Protein AF-W0BAA1-F1 (afdb_monomer_lite)

Foldseek 3Di:
DDDDDDDDDAALAAQEDALLQDGPDQLDGDAARNYNHCPCPPHRDPPCRVVRRVSNVVSVVVVNVVSVVDDDPPPDDQDDQDDDPDDDPVLVVVVVVLVVVLVVLCCVAVNPDHDPVSVVVSVVVVVVVVVVNCVSRDCSCVSVVVSVVVSVVVVVD

Organism: NCBI:txid1268635

InterPro domains:
  IPR003953 FAD-dependent oxidoreductase 2, FAD-binding domain [PF00890] (3-50)
  IPR005288 L-aspartate oxidase [PTHR42716] (2-124)
  IPR036188 FAD/NAD(P)-binding domain superfamily [G3DSA:3.50.50.60] (1-75)
  IPR036188 FAD/NAD(P)-binding domain superfamily [SSF51905] (9-70)
  IPR037099 Fumarate reductase/succinate dehydrogenase flavoprotein-like, C-terminal domain superfamily [SSF46977] (92-128)

pLDDT: mean 83.97, std 16.51, range [37.22, 98.31]

Structure (mmCIF, N/CA/C/O backbone):
data_AF-W0BAA1-F1
#
_entry.id   AF-W0BAA1-F1
#
loop_
_atom_site.group_PDB
_atom_site.id
_atom_site.type_symbol
_atom_site.label_atom_id
_atom_site.label_alt_id
_atom_site.label_comp_id
_atom_site.label_asym_id
_atom_site.label_entity_id
_atom_site.label_seq_id
_atom_site.pdbx_PDB_ins_code
_atom_site.Cartn_x
_atom_site.Cartn_y
_atom_site.Cartn_z
_atom_site.occupancy
_atom_site.B_iso_or_equiv
_atom_site.auth_seq_id
_atom_site.auth_comp_id
_atom_site.auth_asym_id
_atom_site.auth_atom_id
_atom_site.pdbx_PDB_model_num
ATOM 1 N N . MET A 1 1 ? -2.909 13.958 -33.566 1.00 80.38 1 MET A N 1
ATOM 2 C CA . MET A 1 1 ? -3.089 12.894 -32.553 1.00 80.38 1 MET A CA 1
ATOM 3 C C . MET A 1 1 ? -2.220 13.238 -31.354 1.00 80.38 1 MET A C 1
ATOM 5 O O . MET A 1 1 ? -1.103 13.688 -31.572 1.00 80.38 1 MET A O 1
ATOM 9 N N . ILE A 1 2 ? -2.724 13.088 -30.128 1.00 91.69 2 ILE A N 1
ATOM 10 C CA . ILE A 1 2 ? -1.934 13.294 -28.902 1.00 91.69 2 ILE A CA 1
ATOM 11 C C . ILE A 1 2 ? -1.453 11.912 -28.432 1.00 91.69 2 ILE A C 1
ATOM 13 O O . ILE A 1 2 ? -2.292 11.016 -28.324 1.00 91.69 2 ILE A O 1
ATOM 17 N N . PRO A 1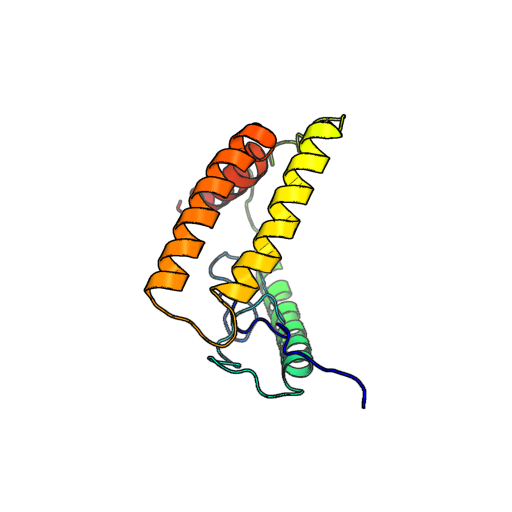 3 ? -0.145 11.696 -28.202 1.00 91.88 3 PRO A N 1
ATOM 18 C CA . PRO A 1 3 ? 0.359 10.404 -27.745 1.00 91.88 3 PRO A CA 1
ATOM 19 C C . PRO A 1 3 ? -0.105 10.115 -26.311 1.00 91.88 3 PRO A C 1
ATOM 21 O O . PRO A 1 3 ? -0.069 10.996 -25.453 1.00 91.88 3 PRO A O 1
ATOM 24 N N . VAL A 1 4 ? -0.518 8.873 -26.052 1.00 92.88 4 VAL A N 1
ATOM 25 C CA . VAL A 1 4 ? -0.968 8.400 -24.733 1.00 92.88 4 VAL A CA 1
ATOM 26 C C . VAL A 1 4 ? -0.192 7.152 -24.322 1.00 92.88 4 VAL A C 1
ATOM 28 O O . VAL A 1 4 ? 0.179 6.342 -25.170 1.00 92.88 4 VAL A O 1
ATOM 31 N N . VAL A 1 5 ? 0.050 6.999 -23.019 1.00 90.38 5 VAL A N 1
ATOM 32 C CA . VAL A 1 5 ? 0.732 5.837 -22.429 1.00 90.38 5 VAL A CA 1
ATOM 33 C C . VAL A 1 5 ? -0.026 5.351 -21.189 1.00 90.38 5 VAL A C 1
ATOM 35 O O . VAL A 1 5 ? -0.615 6.179 -20.488 1.00 90.38 5 VAL A O 1
ATOM 38 N N . PRO A 1 6 ? -0.034 4.039 -20.888 1.00 89.31 6 PRO A N 1
ATOM 39 C CA . PRO A 1 6 ? -0.647 3.534 -19.665 1.00 89.31 6 PRO A CA 1
ATOM 40 C C . PRO A 1 6 ? 0.057 4.045 -18.403 1.00 89.31 6 PRO A C 1
ATOM 42 O O . PRO A 1 6 ? 1.278 4.205 -18.381 1.00 89.31 6 PRO A O 1
ATOM 45 N N . ALA A 1 7 ? -0.711 4.235 -17.330 1.00 89.19 7 ALA A N 1
ATOM 46 C CA . ALA A 1 7 ? -0.206 4.672 -16.033 1.00 89.19 7 ALA A CA 1
ATOM 47 C C . ALA A 1 7 ? -0.875 3.897 -14.891 1.00 89.19 7 ALA A C 1
ATOM 49 O O . ALA A 1 7 ? -2.021 3.456 -15.008 1.00 89.19 7 ALA A O 1
ATOM 50 N N . ALA A 1 8 ? -0.161 3.751 -13.772 1.00 90.56 8 ALA A N 1
ATOM 51 C CA . ALA A 1 8 ? -0.755 3.265 -12.532 1.00 90.56 8 ALA A CA 1
ATOM 52 C C . ALA A 1 8 ? -1.838 4.252 -12.070 1.00 90.56 8 ALA A C 1
ATOM 54 O O . ALA A 1 8 ? -1.566 5.444 -11.937 1.00 90.56 8 ALA A O 1
ATOM 55 N N . HIS A 1 9 ? -3.058 3.754 -11.866 1.00 90.94 9 HIS A N 1
ATOM 56 C CA . HIS A 1 9 ? -4.238 4.600 -11.662 1.00 90.94 9 HIS A CA 1
ATOM 57 C C . HIS A 1 9 ? -4.976 4.334 -10.346 1.00 90.94 9 HIS A C 1
ATOM 59 O O . HIS A 1 9 ? -5.602 5.246 -9.821 1.00 90.94 9 HIS A O 1
ATOM 65 N N . TYR A 1 10 ? -4.929 3.105 -9.824 1.00 89.81 10 TYR A N 1
ATOM 66 C CA . TYR A 1 10 ? -5.655 2.739 -8.609 1.00 89.81 10 TYR A CA 1
ATOM 67 C C . TYR A 1 10 ? -4.975 1.588 -7.868 1.00 89.81 10 TYR A C 1
ATOM 69 O O . TYR A 1 10 ? -4.500 0.638 -8.502 1.00 89.81 10 TYR A O 1
ATOM 77 N N . GLN A 1 11 ? -4.961 1.649 -6.539 1.00 91.31 11 GLN A N 1
ATOM 78 C CA . GLN A 1 11 ? -4.448 0.581 -5.684 1.00 91.31 11 GLN A CA 1
ATOM 79 C C . GLN A 1 11 ? -5.600 -0.295 -5.175 1.00 91.31 11 GLN A C 1
ATOM 81 O O . GLN A 1 11 ? -6.411 0.138 -4.372 1.00 91.31 11 GLN A O 1
ATOM 86 N N . CYS A 1 12 ? -5.678 -1.547 -5.648 1.00 90.19 12 CYS A N 1
ATOM 87 C CA . CYS A 1 12 ? -6.685 -2.506 -5.160 1.00 90.19 12 CYS A CA 1
ATOM 88 C C . CYS A 1 12 ? -6.271 -3.203 -3.856 1.00 90.19 12 CYS A C 1
ATOM 90 O O . CYS A 1 12 ? -7.113 -3.813 -3.215 1.00 90.19 12 CYS A O 1
ATOM 92 N N . GLY A 1 13 ? -4.983 -3.179 -3.500 1.00 91.81 13 GLY A N 1
ATOM 93 C CA . GLY A 1 13 ? -4.493 -3.663 -2.207 1.00 91.81 13 GLY A CA 1
ATOM 94 C C . GLY A 1 13 ? -4.461 -2.543 -1.169 1.00 91.81 13 GLY A C 1
ATOM 95 O O . GLY A 1 13 ? -4.719 -1.392 -1.492 1.00 91.81 13 GLY A O 1
ATOM 96 N N . GLY A 1 14 ? -4.077 -2.861 0.064 1.00 93.94 14 GLY A N 1
ATOM 97 C CA . GLY A 1 14 ? -4.071 -1.891 1.154 1.00 93.94 14 GLY A CA 1
ATOM 98 C C . GLY A 1 14 ? -4.012 -2.569 2.516 1.00 93.94 14 GLY A C 1
ATOM 99 O O . GLY A 1 14 ? -3.605 -3.726 2.629 1.00 93.94 14 GLY A O 1
ATOM 100 N N . ILE A 1 15 ? -4.429 -1.843 3.548 1.00 96.62 15 ILE A N 1
ATOM 101 C CA . ILE A 1 15 ? -4.614 -2.378 4.897 1.00 96.62 15 ILE A CA 1
ATOM 102 C C . ILE A 1 15 ? -5.838 -3.293 4.879 1.00 96.62 15 ILE A C 1
ATOM 104 O O . ILE A 1 15 ? -6.924 -2.838 4.531 1.00 96.62 15 ILE A O 1
ATOM 108 N N . LEU A 1 16 ? -5.674 -4.563 5.254 1.00 95.94 16 LEU A N 1
ATOM 109 C CA . LEU A 1 16 ? -6.786 -5.510 5.328 1.00 95.94 16 LEU A CA 1
ATOM 110 C C . LEU A 1 16 ? -7.832 -5.017 6.334 1.00 95.94 16 LEU A C 1
ATOM 112 O O . LEU A 1 16 ? -7.502 -4.745 7.491 1.00 95.94 16 LEU A O 1
ATOM 116 N N . THR A 1 17 ? -9.084 -4.922 5.894 1.00 96.12 17 THR A N 1
ATOM 117 C CA . THR A 1 17 ? -10.201 -4.515 6.747 1.00 96.12 17 THR A CA 1
ATOM 118 C C . THR A 1 17 ? -11.450 -5.347 6.520 1.00 96.12 17 THR A C 1
ATOM 120 O O . THR A 1 17 ? -11.636 -5.961 5.469 1.00 96.12 17 THR A O 1
ATOM 123 N N . ASP A 1 18 ? -12.330 -5.356 7.521 1.00 94.81 18 ASP A N 1
ATOM 124 C CA . ASP A 1 18 ? -13.703 -5.818 7.340 1.00 94.81 18 ASP A CA 1
ATOM 125 C C . ASP A 1 18 ? -14.560 -4.779 6.578 1.00 94.81 18 ASP A C 1
ATOM 127 O O . ASP A 1 18 ? -14.138 -3.656 6.285 1.00 94.81 18 ASP A O 1
ATOM 131 N N . VAL A 1 19 ? -15.821 -5.124 6.300 1.00 93.38 19 VAL A N 1
ATOM 132 C CA . VAL A 1 19 ? -16.789 -4.233 5.622 1.00 93.38 19 VAL A CA 1
ATOM 133 C C . VAL A 1 19 ? -17.172 -2.980 6.431 1.00 93.38 19 VAL A C 1
ATOM 135 O O . VAL A 1 19 ? -17.861 -2.090 5.924 1.00 93.38 19 VAL A O 1
ATOM 138 N N . ASN A 1 20 ? -16.741 -2.895 7.691 1.00 95.38 20 ASN A N 1
ATOM 139 C CA . ASN A 1 20 ? -16.907 -1.730 8.555 1.00 95.38 20 ASN A CA 1
ATOM 140 C C . ASN A 1 20 ? -15.634 -0.871 8.626 1.00 95.38 20 ASN A C 1
ATOM 142 O O . ASN A 1 20 ? -15.603 0.106 9.375 1.00 95.38 20 ASN A O 1
ATOM 146 N N . GLY A 1 21 ? -14.586 -1.223 7.874 1.00 95.38 21 GLY A N 1
ATOM 147 C CA . GLY A 1 21 ? -13.301 -0.533 7.885 1.00 95.38 21 GLY A CA 1
ATOM 148 C C . GLY A 1 21 ? -12.434 -0.841 9.106 1.00 95.38 21 GLY A C 1
ATOM 149 O O . GLY A 1 21 ? -11.462 -0.123 9.334 1.00 95.38 21 GLY A O 1
ATOM 150 N N . ARG A 1 22 ? -12.760 -1.867 9.903 1.00 96.25 22 ARG A N 1
ATOM 151 C CA . ARG A 1 22 ? -11.948 -2.281 11.056 1.00 96.25 22 ARG A CA 1
ATOM 152 C C . ARG A 1 22 ? -10.734 -3.065 10.586 1.00 96.25 22 ARG A C 1
ATOM 154 O O . ARG A 1 22 ? -10.874 -3.998 9.799 1.00 96.25 22 ARG A O 1
ATOM 161 N N . THR A 1 23 ? -9.565 -2.691 11.095 1.00 96.75 23 THR A N 1
ATOM 162 C CA . THR A 1 23 ? -8.327 -3.461 10.912 1.00 96.75 23 THR A CA 1
ATOM 163 C C . THR A 1 23 ? -8.238 -4.596 11.940 1.00 96.75 23 THR A C 1
ATOM 165 O O . THR A 1 23 ? -9.080 -4.711 12.834 1.00 96.75 23 THR A O 1
ATOM 168 N N . ASP A 1 24 ? -7.203 -5.426 11.839 1.00 93.38 24 ASP A N 1
ATOM 169 C CA . ASP A 1 24 ? -6.828 -6.393 12.878 1.00 93.38 24 ASP A CA 1
ATOM 170 C C . ASP A 1 24 ? -6.336 -5.716 14.173 1.00 93.38 24 ASP A C 1
ATOM 172 O O . ASP A 1 24 ? -6.401 -6.309 15.254 1.00 93.38 24 ASP A O 1
ATOM 176 N N . LEU A 1 25 ? -5.916 -4.449 14.094 1.00 91.69 25 LEU A N 1
ATOM 177 C CA . LEU A 1 25 ? -5.585 -3.623 15.246 1.00 91.69 25 LEU A CA 1
ATOM 178 C C . LEU A 1 25 ? -6.844 -2.959 15.827 1.00 91.69 25 LEU A C 1
ATOM 180 O O . LEU A 1 25 ? -7.542 -2.172 15.178 1.00 91.69 25 LEU A O 1
ATOM 184 N N . LYS A 1 26 ? -7.125 -3.236 17.106 1.00 88.06 26 LYS A N 1
ATOM 185 C CA . LYS A 1 26 ? -8.289 -2.671 17.804 1.00 88.06 26 LYS A CA 1
ATOM 186 C C . LYS A 1 26 ? -8.257 -1.145 17.767 1.00 88.06 26 LYS A C 1
ATOM 188 O O . LYS A 1 26 ? -7.236 -0.533 18.071 1.00 88.06 26 LYS A O 1
ATOM 193 N N . ARG A 1 27 ? -9.416 -0.538 17.486 1.00 88.62 27 ARG A N 1
ATOM 194 C CA . ARG A 1 27 ? -9.616 0.924 17.430 1.00 88.62 27 ARG A CA 1
ATOM 195 C C . ARG A 1 27 ? -8.806 1.626 16.328 1.00 88.62 27 ARG A C 1
ATOM 197 O O . ARG A 1 27 ? -8.768 2.853 16.310 1.00 88.62 27 ARG A O 1
ATOM 204 N N . LEU A 1 28 ? -8.214 0.875 15.397 1.00 93.81 28 LEU A N 1
ATOM 205 C CA . LEU A 1 28 ? -7.646 1.399 14.161 1.00 93.81 28 LEU A CA 1
ATOM 206 C C . LEU A 1 28 ? -8.552 1.017 12.992 1.00 93.81 28 LEU A C 1
ATOM 208 O O . LEU A 1 28 ? -8.928 -0.144 12.812 1.00 93.81 28 LEU A O 1
ATOM 212 N N . TYR A 1 29 ? -8.883 2.028 12.199 1.00 96.31 29 TYR A N 1
ATOM 213 C CA . TYR A 1 29 ? -9.761 1.917 11.048 1.00 96.31 29 TYR A CA 1
ATOM 214 C C . TYR A 1 29 ? -9.020 2.364 9.789 1.00 96.31 29 TYR A C 1
ATOM 216 O O . TYR A 1 29 ? -8.232 3.309 9.832 1.00 96.31 29 TYR A O 1
ATOM 224 N N . ALA A 1 30 ? -9.306 1.712 8.665 1.00 96.88 30 ALA A N 1
ATOM 225 C CA . ALA A 1 30 ? -8.849 2.113 7.340 1.00 96.88 30 ALA A CA 1
ATOM 226 C C . ALA A 1 30 ? -10.028 2.043 6.359 1.00 96.88 30 ALA A C 1
ATOM 228 O O . ALA A 1 30 ? -10.772 1.064 6.332 1.00 96.88 30 ALA A O 1
ATOM 229 N N . ILE A 1 31 ? -10.218 3.099 5.564 1.00 96.38 31 ILE A N 1
ATOM 230 C CA . ILE A 1 31 ? -11.362 3.251 4.651 1.00 96.38 31 ILE A CA 1
ATOM 231 C C . ILE A 1 31 ? -10.921 3.842 3.307 1.00 96.38 31 ILE A C 1
ATOM 233 O O . ILE A 1 31 ? -9.970 4.621 3.257 1.00 96.38 31 ILE A O 1
ATOM 237 N N . GLY A 1 32 ? -11.639 3.528 2.227 1.00 93.50 32 GLY A N 1
ATOM 238 C CA . GLY A 1 32 ? -11.312 4.012 0.879 1.00 93.50 32 GLY A CA 1
ATOM 239 C C . GLY A 1 32 ? -10.083 3.319 0.282 1.00 93.50 32 GLY A C 1
ATOM 240 O O . GLY A 1 32 ? -9.784 2.188 0.637 1.00 93.50 32 GLY A O 1
ATOM 241 N N . GLU A 1 33 ? -9.345 3.996 -0.605 1.00 94.25 33 GLU A N 1
ATOM 242 C CA . GLU A 1 33 ? 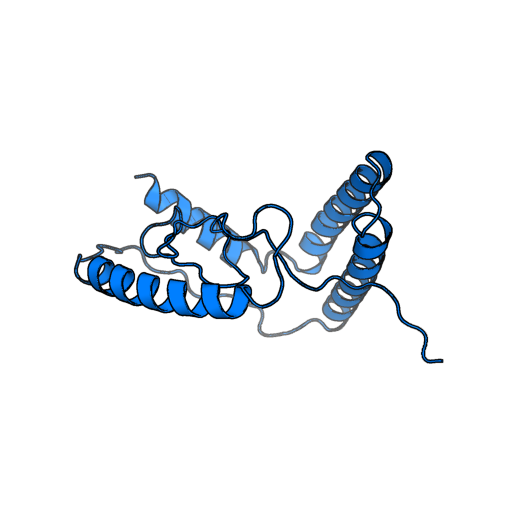-8.238 3.392 -1.381 1.00 94.25 33 GLU A CA 1
ATOM 243 C C . GLU A 1 33 ? -7.059 2.879 -0.529 1.00 94.25 33 GLU A C 1
ATOM 245 O O . GLU A 1 33 ? -6.278 2.051 -0.985 1.00 94.25 33 GLU A O 1
ATOM 250 N N . VAL A 1 34 ? -6.921 3.324 0.725 1.00 95.56 34 VAL A N 1
ATOM 251 C CA . VAL A 1 34 ? -5.908 2.770 1.645 1.00 95.56 34 VAL A CA 1
ATOM 252 C C . VAL A 1 34 ? -6.304 1.395 2.200 1.00 95.56 34 VAL A C 1
ATOM 254 O O . VAL A 1 34 ? -5.453 0.677 2.727 1.00 95.56 34 VAL A O 1
ATOM 257 N N . ALA A 1 35 ? -7.583 1.030 2.117 1.00 95.00 35 ALA A N 1
ATOM 258 C CA . ALA A 1 35 ? -8.135 -0.191 2.677 1.00 95.00 35 ALA A CA 1
ATOM 259 C C . ALA A 1 35 ? -8.252 -1.299 1.626 1.00 95.00 35 ALA A C 1
ATOM 261 O O . ALA A 1 35 ? -8.496 -1.055 0.448 1.00 95.00 35 ALA A O 1
ATOM 262 N N . PHE A 1 36 ? -8.137 -2.540 2.083 1.00 94.88 36 PHE A N 1
ATOM 263 C CA . PHE A 1 36 ? -8.436 -3.735 1.317 1.00 94.88 36 PHE A CA 1
ATOM 264 C C . PHE A 1 36 ? -9.595 -4.476 1.982 1.00 94.88 36 PHE A C 1
ATOM 266 O O . PHE A 1 36 ? -9.397 -5.304 2.869 1.00 94.88 36 PHE A O 1
ATOM 273 N N . THR A 1 37 ? -10.808 -4.164 1.526 1.00 91.94 37 THR A N 1
ATOM 274 C CA . THR A 1 37 ? -12.070 -4.789 1.965 1.00 91.94 37 THR A CA 1
ATOM 275 C C . THR A 1 37 ? -12.368 -6.113 1.263 1.00 91.94 37 THR A C 1
ATOM 277 O O . THR A 1 37 ? -13.276 -6.845 1.651 1.00 91.94 37 THR A O 1
ATOM 280 N N . GLY A 1 38 ? -11.664 -6.384 0.161 1.00 90.12 38 GLY A N 1
ATOM 281 C CA . GLY A 1 38 ? -11.974 -7.457 -0.780 1.00 90.12 38 GLY A CA 1
ATOM 282 C C . GLY A 1 38 ? -13.003 -7.095 -1.861 1.00 90.12 38 GLY A C 1
ATOM 283 O O . GLY A 1 38 ? -13.115 -7.847 -2.827 1.00 90.12 38 GLY A O 1
ATOM 284 N N . LEU A 1 39 ? -13.695 -5.945 -1.786 1.00 88.94 39 LEU A N 1
ATOM 285 C CA . LEU A 1 39 ? -14.742 -5.557 -2.751 1.00 88.94 39 LEU A CA 1
ATOM 286 C C . LEU A 1 39 ? -14.230 -5.497 -4.197 1.00 88.94 39 LEU A C 1
ATOM 288 O O . LEU A 1 39 ? -14.910 -5.920 -5.131 1.00 88.94 39 LEU A O 1
ATOM 292 N N . HIS A 1 40 ? -13.039 -4.936 -4.393 1.00 89.31 40 HIS A N 1
ATOM 293 C CA . HIS A 1 40 ? -12.451 -4.741 -5.717 1.00 89.31 40 HIS A CA 1
ATOM 294 C C . HIS A 1 40 ? -11.688 -5.966 -6.247 1.00 89.31 40 HIS A C 1
ATOM 296 O O . HIS A 1 40 ? -11.342 -6.000 -7.429 1.00 89.31 40 HIS A O 1
ATOM 302 N N . GLY A 1 41 ? -11.441 -6.982 -5.411 1.00 89.62 41 GLY A N 1
ATOM 303 C CA . GLY A 1 41 ? -10.650 -8.155 -5.784 1.00 89.62 41 GLY A CA 1
ATOM 304 C C . GLY A 1 41 ? -9.312 -7.775 -6.431 1.00 89.62 41 GLY A C 1
ATOM 305 O O . GLY A 1 41 ? -8.584 -6.921 -5.930 1.00 89.62 41 GLY A O 1
ATOM 306 N N . ALA A 1 42 ? -8.994 -8.403 -7.567 1.00 87.81 42 ALA A N 1
ATOM 307 C CA . ALA A 1 42 ? -7.775 -8.119 -8.330 1.00 87.81 42 ALA A CA 1
ATOM 308 C C . ALA A 1 42 ? -7.916 -6.960 -9.336 1.00 87.81 42 ALA A C 1
ATOM 310 O O . ALA A 1 42 ? -6.905 -6.448 -9.807 1.00 87.81 42 ALA A O 1
ATOM 311 N N . ASN A 1 43 ? -9.146 -6.565 -9.685 1.00 87.06 43 ASN A N 1
ATOM 312 C CA . ASN A 1 43 ? -9.430 -5.561 -10.707 1.00 87.06 43 ASN A CA 1
ATOM 313 C C . ASN A 1 43 ? -10.632 -4.713 -10.292 1.00 87.06 43 ASN A C 1
ATOM 315 O O . ASN A 1 43 ? -11.780 -5.157 -10.337 1.00 87.06 43 ASN A O 1
ATOM 319 N N . ARG A 1 44 ? -10.368 -3.456 -9.944 1.00 87.88 44 ARG A N 1
ATOM 320 C CA . ARG A 1 44 ? -11.408 -2.501 -9.572 1.00 87.88 44 ARG A CA 1
ATOM 321 C C . ARG A 1 44 ? -12.275 -2.123 -10.779 1.00 87.88 44 ARG A C 1
ATOM 323 O O . ARG A 1 44 ? -11.779 -1.599 -11.775 1.00 87.88 44 ARG A O 1
ATOM 330 N N . LEU A 1 45 ? -13.590 -2.302 -10.646 1.00 84.81 45 LEU A N 1
ATOM 331 C CA . LEU A 1 45 ? -14.574 -1.758 -11.584 1.00 84.81 45 LEU A CA 1
ATOM 332 C C . LEU A 1 45 ? -14.637 -0.222 -11.459 1.00 84.81 45 LEU A C 1
ATOM 334 O O . LEU A 1 45 ? -14.580 0.339 -10.356 1.00 84.81 45 LEU A O 1
ATOM 338 N N . ALA A 1 46 ? -14.747 0.469 -12.593 1.00 82.44 46 ALA A N 1
ATOM 339 C CA . ALA A 1 46 ? -14.817 1.927 -12.630 1.00 82.44 46 ALA A CA 1
ATOM 340 C C . ALA A 1 46 ? -15.993 2.471 -11.792 1.00 82.44 46 ALA A C 1
ATOM 342 O O . ALA A 1 46 ? -16.984 1.785 -11.564 1.00 82.44 46 ALA A O 1
ATOM 343 N N . SER A 1 47 ? -15.860 3.709 -11.305 1.00 84.38 47 SER A N 1
ATOM 344 C CA . SER A 1 47 ? -16.887 4.450 -10.542 1.00 84.38 47 SER A CA 1
ATOM 345 C C . SER A 1 47 ? -17.262 3.918 -9.150 1.00 84.38 47 SER A C 1
ATOM 347 O O . SER A 1 47 ? -17.904 4.640 -8.395 1.00 84.38 47 SER A O 1
ATOM 349 N N . ASN A 1 48 ? -16.783 2.739 -8.741 1.00 88.19 48 ASN A N 1
ATOM 350 C CA . ASN A 1 48 ? -17.187 2.161 -7.451 1.00 88.19 48 ASN A CA 1
ATOM 351 C C . ASN A 1 48 ? -16.383 2.645 -6.231 1.00 88.19 48 ASN A C 1
ATOM 353 O O . ASN A 1 48 ? -16.924 2.655 -5.132 1.00 88.19 48 ASN A O 1
ATOM 357 N N . SER A 1 49 ? -15.131 3.088 -6.387 1.00 86.81 49 SER A N 1
ATOM 358 C CA . SER A 1 49 ? -14.270 3.408 -5.231 1.00 86.81 49 SER A CA 1
ATOM 359 C C . SER A 1 49 ? -14.720 4.612 -4.410 1.00 86.81 49 SER A C 1
ATOM 361 O O . SER A 1 49 ? -14.508 4.637 -3.203 1.00 86.81 49 SER A O 1
ATOM 363 N N . LEU A 1 50 ? -15.359 5.612 -5.029 1.00 91.62 50 LEU A N 1
ATOM 364 C CA . LEU A 1 50 ? -15.903 6.737 -4.263 1.00 91.62 50 LEU A CA 1
ATOM 365 C C . LEU A 1 50 ? -17.101 6.286 -3.419 1.00 91.62 50 LEU A C 1
ATOM 367 O O . LEU A 1 50 ? -17.216 6.663 -2.257 1.00 91.62 50 LEU A O 1
ATOM 371 N N . LEU A 1 51 ? -17.968 5.451 -3.999 1.00 92.00 51 LEU A N 1
ATOM 372 C CA . LEU A 1 51 ? -19.121 4.899 -3.298 1.00 92.00 51 LEU A CA 1
ATOM 373 C C . LEU A 1 51 ? -18.680 3.985 -2.151 1.00 92.00 51 LEU A C 1
ATOM 375 O O . LEU A 1 51 ? -19.194 4.119 -1.044 1.00 92.00 51 LEU A O 1
ATOM 379 N N . GLU A 1 52 ? -17.698 3.113 -2.395 1.00 91.19 52 GLU A N 1
ATOM 380 C CA . GLU A 1 52 ? -17.085 2.289 -1.351 1.00 91.19 52 GLU A CA 1
ATOM 381 C C . GLU A 1 52 ? -16.573 3.164 -0.203 1.00 91.19 52 GLU A C 1
ATOM 383 O O . GLU A 1 52 ? -16.954 2.943 0.946 1.00 91.19 52 GLU A O 1
ATOM 388 N N . ALA A 1 53 ? -15.784 4.201 -0.505 1.00 92.75 53 ALA A N 1
ATOM 389 C CA . ALA A 1 53 ? -15.232 5.090 0.511 1.00 92.75 53 ALA A CA 1
ATOM 390 C C . ALA A 1 53 ? -16.324 5.753 1.370 1.00 92.75 53 ALA A C 1
ATOM 392 O O . ALA A 1 53 ? -16.193 5.799 2.591 1.00 92.75 53 ALA A O 1
ATOM 393 N N . VAL A 1 54 ? -17.417 6.226 0.759 1.00 95.31 54 VAL A N 1
ATOM 394 C CA . VAL A 1 54 ? -18.533 6.866 1.479 1.00 95.31 54 VAL A CA 1
ATOM 395 C C . VAL A 1 54 ? -19.278 5.869 2.368 1.00 95.31 54 VAL A C 1
ATOM 397 O O . VAL A 1 54 ? -19.544 6.166 3.535 1.00 95.31 54 VAL A O 1
ATOM 400 N N . VAL A 1 55 ? -19.593 4.679 1.850 1.00 94.38 55 VAL A N 1
ATOM 401 C CA . VAL A 1 55 ? -20.294 3.636 2.618 1.00 94.38 55 VAL A CA 1
ATOM 402 C C . VAL A 1 55 ? -19.436 3.166 3.793 1.00 94.38 55 VAL A C 1
ATOM 404 O O . VAL A 1 55 ? -19.913 3.098 4.927 1.00 94.38 55 VAL A O 1
ATOM 407 N N . MET A 1 56 ? -18.150 2.906 3.550 1.00 95.62 56 MET A N 1
ATOM 408 C CA . MET A 1 56 ? -17.207 2.533 4.601 1.00 95.62 56 MET A CA 1
ATOM 409 C C . MET A 1 56 ? -17.042 3.633 5.646 1.00 95.62 56 MET A C 1
ATOM 411 O O . MET A 1 56 ? -17.000 3.320 6.831 1.00 95.62 56 MET A O 1
ATOM 415 N N . ALA A 1 57 ? -16.975 4.907 5.244 1.00 96.75 57 ALA A N 1
ATOM 416 C CA . ALA A 1 57 ? -16.866 6.025 6.178 1.00 96.75 57 ALA A CA 1
ATOM 417 C C . ALA A 1 57 ? -18.050 6.061 7.155 1.00 96.75 57 ALA A C 1
ATOM 419 O O . ALA A 1 57 ? -17.851 6.216 8.360 1.00 96.75 57 ALA A O 1
ATOM 420 N N . ALA A 1 58 ? -19.272 5.858 6.655 1.00 97.19 58 ALA A N 1
ATOM 421 C CA . ALA A 1 58 ? -20.468 5.802 7.490 1.00 97.19 58 ALA A CA 1
ATOM 422 C C . ALA A 1 58 ? -20.429 4.617 8.473 1.00 97.19 58 ALA A C 1
ATOM 424 O O . ALA A 1 58 ? -20.712 4.782 9.664 1.00 97.19 58 ALA A O 1
ATOM 425 N N . ASN A 1 59 ? -20.022 3.433 8.003 1.00 96.00 59 ASN A N 1
ATOM 426 C CA . ASN A 1 59 ? -19.887 2.248 8.853 1.00 96.00 59 ASN A CA 1
ATOM 427 C C . ASN A 1 59 ? -18.801 2.428 9.924 1.00 96.00 59 ASN A C 1
ATOM 429 O O . ASN A 1 59 ? -19.061 2.191 11.105 1.00 96.00 59 ASN A O 1
ATOM 433 N N . ALA A 1 60 ? -17.616 2.897 9.531 1.00 96.62 60 ALA A N 1
ATOM 434 C CA . ALA A 1 60 ? -16.485 3.138 10.419 1.00 96.62 60 ALA A CA 1
ATOM 435 C C . ALA A 1 60 ? -16.808 4.205 11.474 1.00 96.62 60 ALA A C 1
ATOM 437 O O . ALA A 1 60 ? -16.461 4.041 12.642 1.00 96.62 60 ALA A O 1
ATOM 438 N N . ALA A 1 61 ? -17.537 5.266 11.113 1.00 96.38 61 ALA A N 1
ATOM 439 C CA . ALA A 1 61 ? -17.997 6.269 12.071 1.00 96.38 61 ALA A CA 1
ATOM 440 C C . ALA A 1 61 ? -18.928 5.649 13.128 1.00 96.38 61 ALA A C 1
ATOM 442 O O . ALA A 1 61 ? -18.714 5.824 14.327 1.00 96.38 61 ALA A O 1
ATOM 443 N N . ARG A 1 62 ? -19.914 4.846 12.706 1.00 95.81 62 ARG A N 1
ATOM 444 C CA . ARG A 1 62 ? -20.828 4.156 13.630 1.00 95.81 62 ARG A CA 1
ATOM 445 C C . ARG A 1 62 ? -20.089 3.177 14.548 1.00 95.81 62 ARG A C 1
ATOM 447 O O . ARG A 1 62 ? -20.345 3.151 15.749 1.00 95.81 62 ARG A O 1
ATOM 454 N N . CYS A 1 63 ? -19.186 2.374 13.993 1.00 94.44 63 CYS A N 1
ATOM 455 C CA . CYS A 1 63 ? -18.412 1.392 14.748 1.00 94.44 63 CYS A CA 1
ATOM 456 C C . CYS A 1 63 ? -17.402 2.050 15.700 1.00 94.44 63 CYS A C 1
ATOM 458 O O . CYS A 1 63 ? -17.285 1.623 16.845 1.00 94.44 63 CYS A O 1
ATOM 460 N N . SER A 1 64 ? -16.728 3.121 15.280 1.00 94.38 64 SER A N 1
ATOM 461 C CA . SER A 1 64 ? -15.751 3.816 16.127 1.00 94.38 64 SER A CA 1
ATOM 462 C C . SER A 1 64 ? -16.403 4.499 17.331 1.00 94.38 64 SER A C 1
ATOM 464 O O . SER A 1 64 ? -15.843 4.448 18.424 1.00 94.38 64 SER A O 1
ATOM 466 N N . LEU A 1 65 ? -17.616 5.049 17.187 1.00 93.88 65 LEU A N 1
ATOM 467 C CA . LEU A 1 65 ? -18.390 5.577 18.318 1.00 93.88 65 LEU A CA 1
ATOM 468 C C . LEU A 1 65 ? -18.696 4.495 19.366 1.00 93.88 65 LEU A C 1
ATOM 470 O O . LEU A 1 65 ? -18.582 4.749 20.564 1.00 93.88 65 LEU A O 1
ATOM 474 N N . GLN A 1 66 ? -19.041 3.282 18.923 1.00 90.75 66 GLN A N 1
ATOM 475 C CA . GLN A 1 66 ? -19.274 2.140 19.815 1.00 90.75 66 GLN A CA 1
ATOM 476 C C . GLN A 1 66 ? -17.981 1.700 20.517 1.00 90.75 66 GLN A C 1
ATOM 478 O O . GLN A 1 66 ? -17.985 1.439 21.719 1.00 90.75 66 GLN A O 1
ATOM 483 N N . ASP A 1 67 ? -16.864 1.672 19.791 1.00 88.50 67 ASP A N 1
ATOM 484 C CA . ASP A 1 67 ? -15.569 1.260 20.337 1.00 88.50 67 ASP A CA 1
ATOM 485 C C . ASP A 1 67 ? -15.009 2.270 21.351 1.00 88.50 67 ASP A C 1
ATOM 487 O O . ASP A 1 67 ? -14.373 1.875 22.327 1.00 88.50 67 ASP A O 1
ATOM 491 N N . ILE A 1 68 ? -15.237 3.573 21.145 1.00 86.94 68 ILE A N 1
ATOM 492 C CA . ILE A 1 68 ? -14.786 4.640 22.056 1.00 86.94 68 ILE A CA 1
ATOM 493 C C . ILE A 1 68 ? -15.593 4.651 23.360 1.00 86.94 68 ILE A C 1
ATOM 495 O O . ILE A 1 68 ? -15.044 5.008 24.402 1.00 86.94 68 ILE A O 1
ATOM 499 N N . ALA A 1 69 ? -16.862 4.229 23.333 1.00 83.31 69 ALA A N 1
ATOM 500 C CA . ALA A 1 69 ? -17.680 4.114 24.543 1.00 83.31 69 ALA A CA 1
ATOM 501 C C . ALA A 1 69 ? -17.091 3.119 25.564 1.00 83.31 69 ALA A C 1
ATOM 503 O O . ALA A 1 69 ? -17.380 3.201 26.757 1.00 83.31 69 ALA A O 1
ATOM 504 N N . THR A 1 70 ? -16.230 2.202 25.112 1.00 79.00 70 THR A N 1
ATOM 505 C CA . THR A 1 70 ? -15.486 1.294 25.985 1.00 79.00 70 THR A CA 1
ATOM 506 C C . THR A 1 70 ? -14.185 1.961 26.436 1.00 79.00 70 THR A 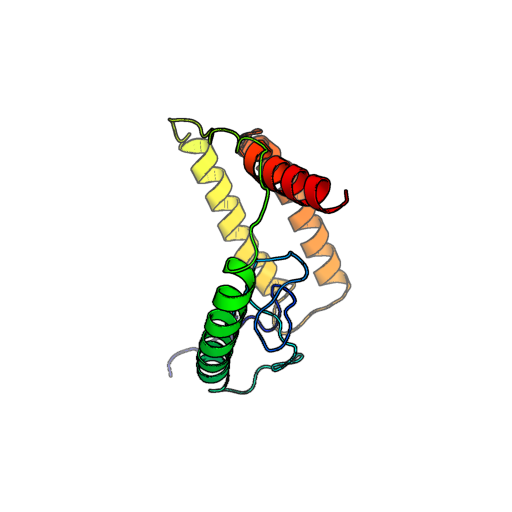C 1
ATOM 508 O O . THR A 1 70 ? -13.320 2.290 25.623 1.00 79.00 70 THR A O 1
ATOM 511 N N . SER A 1 71 ? -14.021 2.157 27.748 1.00 70.19 71 SER A N 1
ATOM 512 C CA . SER A 1 71 ? -12.806 2.761 28.307 1.00 70.19 71 SER A CA 1
ATOM 513 C C . SER A 1 71 ? -11.567 1.921 27.977 1.00 70.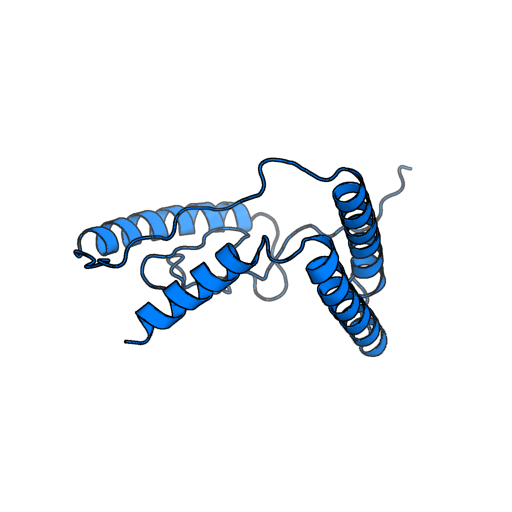19 71 SER A C 1
ATOM 515 O O . SER A 1 71 ? -11.507 0.726 28.267 1.00 70.19 71 SER A O 1
ATOM 517 N N . SER A 1 72 ? -10.560 2.563 27.390 1.00 70.88 72 SER A N 1
ATOM 518 C CA . SER A 1 72 ? -9.255 1.968 27.110 1.00 70.88 72 SER A CA 1
ATOM 519 C C . SER A 1 72 ? -8.257 2.406 28.170 1.00 70.88 72 SER A C 1
ATOM 521 O O . SER A 1 72 ? -7.950 3.592 28.276 1.00 70.88 72 SER A O 1
ATOM 523 N N . LYS A 1 73 ? -7.685 1.449 28.899 1.00 68.06 73 LYS A N 1
ATOM 524 C CA . LYS A 1 73 ? -6.589 1.691 29.844 1.00 68.06 73 LYS A CA 1
ATOM 525 C C . LYS A 1 73 ? -5.254 1.701 29.098 1.00 68.06 73 LYS A C 1
ATOM 527 O O . LYS A 1 73 ? -4.494 0.749 29.187 1.00 68.06 73 LYS A O 1
ATOM 532 N N . PHE A 1 74 ? -4.994 2.748 28.316 1.00 70.88 74 PHE A N 1
ATOM 533 C CA . PHE A 1 74 ? -3.644 2.981 27.801 1.00 70.88 74 PHE A CA 1
ATOM 534 C C . PHE A 1 74 ? -2.907 3.834 28.832 1.00 70.88 74 PHE A C 1
ATOM 536 O O . PHE A 1 74 ? -3.196 5.019 28.976 1.00 70.88 74 PHE A O 1
ATOM 543 N N . THR A 1 75 ? -2.047 3.202 29.624 1.00 70.31 75 THR A N 1
ATOM 544 C CA . THR A 1 75 ? -1.317 3.851 30.727 1.00 70.31 75 THR A CA 1
ATOM 545 C C . THR A 1 75 ? 0.140 4.128 30.390 1.00 70.31 75 THR A C 1
ATOM 547 O O . THR A 1 75 ? 0.799 4.865 31.121 1.00 70.31 75 THR A O 1
ATOM 550 N N . ASP A 1 76 ? 0.639 3.562 29.292 1.00 81.06 76 ASP A N 1
ATOM 551 C CA . ASP A 1 76 ? 2.033 3.719 28.909 1.00 81.06 76 ASP A CA 1
ATOM 552 C C . ASP A 1 76 ? 2.272 5.115 28.317 1.00 81.06 76 ASP A C 1
ATOM 554 O O . ASP A 1 76 ? 1.512 5.565 27.448 1.00 81.06 76 ASP A O 1
ATOM 558 N N . PRO A 1 77 ? 3.320 5.827 28.767 1.00 83.50 77 PRO A N 1
ATOM 559 C CA . PRO A 1 77 ? 3.654 7.133 28.229 1.00 83.50 77 PRO A CA 1
ATOM 560 C C . PRO A 1 77 ? 4.073 7.006 26.762 1.00 83.50 77 PRO A C 1
ATOM 562 O O . PRO A 1 77 ? 4.953 6.220 26.409 1.00 83.50 77 PRO A O 1
ATOM 565 N N . ILE A 1 78 ? 3.464 7.821 25.901 1.00 82.81 78 ILE A N 1
ATOM 566 C CA . ILE A 1 78 ? 3.862 7.923 24.495 1.00 82.81 78 ILE A CA 1
ATOM 567 C C . ILE A 1 78 ? 5.241 8.601 24.452 1.00 82.81 78 ILE A C 1
ATOM 569 O O . ILE A 1 78 ? 5.385 9.702 24.994 1.00 82.81 78 ILE A O 1
ATOM 573 N N . PRO A 1 79 ? 6.265 7.984 23.833 1.00 83.44 79 PRO A N 1
ATOM 574 C CA . PRO A 1 79 ? 7.588 8.586 23.753 1.00 83.44 79 PRO A CA 1
ATOM 575 C C . PRO A 1 79 ? 7.532 9.907 22.981 1.00 83.44 79 PRO A C 1
ATOM 577 O O . PRO A 1 79 ? 6.821 10.034 21.981 1.00 83.44 79 PRO A O 1
ATOM 580 N N . ALA A 1 80 ? 8.311 10.891 23.433 1.00 82.69 80 ALA A N 1
ATOM 581 C CA . ALA A 1 80 ? 8.402 12.176 22.756 1.00 82.69 80 ALA A CA 1
ATOM 582 C C . ALA A 1 80 ? 8.942 11.997 21.330 1.00 82.69 80 ALA A C 1
ATOM 584 O O . ALA A 1 80 ? 9.917 11.275 21.096 1.00 82.69 80 ALA A O 1
ATOM 585 N N . TRP A 1 81 ? 8.311 12.680 20.376 1.00 80.44 81 TRP A N 1
ATOM 586 C CA . TRP A 1 81 ? 8.785 12.714 19.000 1.00 80.44 81 TRP A CA 1
ATOM 587 C C . TRP A 1 81 ? 10.207 13.282 18.942 1.00 80.44 81 TRP A C 1
ATOM 589 O O . TRP A 1 81 ? 10.491 14.327 19.525 1.00 80.44 81 TRP A O 1
ATOM 599 N N . SER A 1 82 ? 11.091 12.613 18.202 1.00 74.38 82 SER A N 1
ATOM 600 C CA . SER A 1 82 ? 12.464 13.060 17.984 1.00 74.38 82 SER A CA 1
ATOM 601 C C . SER A 1 82 ? 12.785 13.037 16.495 1.00 74.38 82 SER A C 1
ATOM 603 O O . SER A 1 82 ? 12.831 11.981 15.864 1.00 74.38 82 SER A O 1
ATOM 605 N N . SER A 1 83 ? 13.012 14.220 15.934 1.00 71.31 83 SER A N 1
ATOM 606 C CA . SER A 1 83 ? 13.527 14.417 14.582 1.00 71.31 83 SER A CA 1
ATOM 607 C C . SER A 1 83 ? 14.627 15.471 14.627 1.00 71.31 83 SER A C 1
ATOM 609 O O . SER A 1 83 ? 14.485 16.433 15.385 1.00 71.31 83 SER A O 1
ATOM 611 N N . PRO A 1 84 ? 15.699 15.354 13.825 1.00 69.94 84 PRO A N 1
ATOM 612 C CA . PRO A 1 84 ? 16.695 16.412 13.763 1.00 69.94 84 PRO A CA 1
ATOM 613 C C . PRO A 1 84 ? 16.069 17.732 13.335 1.00 69.94 84 PRO A C 1
ATOM 615 O O . PRO A 1 84 ? 15.214 17.764 12.451 1.00 69.94 84 PRO A O 1
ATOM 618 N N . SER A 1 85 ? 16.533 18.814 13.948 1.00 69.19 85 SER A N 1
ATOM 619 C CA . SER A 1 85 ? 16.137 20.184 13.620 1.00 69.19 85 SER A CA 1
ATOM 620 C C . SER A 1 85 ? 16.660 20.647 12.258 1.00 69.19 85 SER A C 1
ATOM 622 O O . SER A 1 85 ? 16.132 21.603 11.697 1.00 69.19 85 SER A O 1
ATOM 624 N N . GLU A 1 86 ? 17.674 19.973 11.708 1.00 74.19 86 GLU A N 1
ATOM 625 C CA . GLU A 1 86 ? 18.320 20.356 10.456 1.00 74.19 86 GLU A CA 1
ATOM 626 C C . GLU A 1 86 ? 18.211 19.276 9.379 1.00 74.19 86 GLU A C 1
ATOM 628 O O . GLU A 1 86 ? 18.524 18.098 9.582 1.00 74.19 86 GLU A O 1
ATOM 633 N N . VAL A 1 87 ? 17.819 19.709 8.181 1.00 75.56 87 VAL A N 1
ATOM 634 C CA . VAL A 1 87 ? 17.779 18.865 6.988 1.00 75.56 87 VAL A CA 1
ATOM 635 C C . VAL A 1 87 ? 19.110 18.972 6.255 1.00 75.56 87 VAL A C 1
ATOM 637 O O . VAL A 1 87 ? 19.472 20.015 5.716 1.00 75.56 87 VAL A O 1
ATOM 640 N N . ASN A 1 88 ? 19.831 17.857 6.151 1.00 83.12 88 ASN A N 1
ATOM 641 C CA . ASN A 1 88 ? 21.035 17.798 5.330 1.00 83.12 88 ASN A CA 1
ATOM 642 C C . ASN A 1 88 ? 20.662 17.762 3.833 1.00 83.12 88 ASN A C 1
ATOM 644 O O . ASN A 1 88 ? 20.253 16.722 3.308 1.00 83.12 88 ASN A O 1
ATOM 648 N N . ALA A 1 89 ? 20.844 18.887 3.135 1.00 83.56 89 ALA A N 1
ATOM 649 C CA . ALA A 1 89 ? 20.480 19.047 1.724 1.00 83.56 89 ALA A CA 1
ATOM 650 C C . ALA A 1 89 ? 21.133 18.005 0.794 1.00 83.56 89 ALA A C 1
ATOM 652 O O . ALA A 1 89 ? 20.494 17.508 -0.138 1.00 83.56 89 ALA A O 1
ATOM 653 N N . ARG A 1 90 ? 22.383 17.603 1.072 1.00 84.75 90 ARG A N 1
ATOM 654 C CA . ARG A 1 90 ? 23.080 16.556 0.306 1.00 84.75 90 ARG A CA 1
ATOM 655 C C . ARG A 1 90 ? 22.372 15.206 0.440 1.00 84.75 90 ARG A C 1
ATOM 657 O O . ARG A 1 90 ? 22.125 14.554 -0.573 1.00 84.75 90 ARG A O 1
ATOM 664 N N . ARG A 1 91 ? 22.004 14.802 1.661 1.00 83.50 91 ARG A N 1
ATOM 665 C CA . ARG A 1 91 ? 21.261 13.551 1.911 1.00 83.50 91 ARG A CA 1
ATOM 666 C C . ARG A 1 91 ? 19.866 13.592 1.287 1.00 83.50 91 ARG A C 1
ATOM 668 O O . ARG A 1 91 ? 19.464 12.625 0.648 1.00 83.50 91 ARG A O 1
ATOM 675 N N . ALA A 1 92 ? 19.160 14.717 1.401 1.00 83.94 92 ALA A N 1
ATOM 676 C CA . ALA A 1 92 ? 17.854 14.902 0.767 1.00 83.94 92 ALA A CA 1
ATOM 677 C C . ALA A 1 92 ? 17.933 14.752 -0.765 1.00 83.94 92 ALA A C 1
ATOM 679 O O . ALA A 1 92 ? 17.116 14.055 -1.368 1.00 83.94 92 ALA A O 1
ATOM 680 N N . SER A 1 93 ? 18.959 15.332 -1.398 1.00 85.25 93 SER A N 1
ATOM 681 C CA . SER A 1 93 ? 19.211 15.173 -2.837 1.00 85.25 93 SER A CA 1
ATOM 682 C C . SER A 1 93 ? 19.462 13.708 -3.231 1.00 85.25 93 SER A C 1
ATOM 684 O O . SER A 1 93 ? 18.872 13.216 -4.197 1.00 85.25 93 SER A O 1
ATOM 686 N N . GLN A 1 94 ? 20.255 12.973 -2.442 1.00 87.38 94 GLN A N 1
ATOM 687 C CA . GLN A 1 94 ? 20.502 11.539 -2.652 1.00 87.38 94 GLN A CA 1
ATOM 688 C C . GLN A 1 94 ? 19.218 10.702 -2.537 1.00 87.38 94 GLN A C 1
ATOM 690 O O . GLN A 1 94 ? 18.950 9.863 -3.398 1.00 87.38 94 GLN A O 1
ATOM 695 N N . ILE A 1 95 ? 18.393 10.950 -1.513 1.00 87.25 95 ILE A N 1
ATOM 696 C CA . ILE A 1 95 ? 17.097 10.274 -1.331 1.00 87.25 95 ILE A CA 1
ATOM 697 C C . ILE A 1 95 ? 16.190 10.540 -2.537 1.00 87.25 95 ILE A C 1
ATOM 699 O O . ILE A 1 95 ? 15.617 9.606 -3.099 1.00 87.25 95 ILE A O 1
ATOM 703 N N . ASN A 1 96 ? 16.115 11.792 -2.992 1.00 87.00 96 ASN A N 1
ATOM 704 C CA . ASN A 1 96 ? 15.319 12.167 -4.157 1.00 87.00 96 ASN A CA 1
ATOM 705 C C . ASN A 1 96 ? 15.791 11.480 -5.445 1.00 87.00 96 ASN A C 1
ATOM 707 O O . ASN A 1 96 ? 14.958 11.081 -6.261 1.00 87.00 96 ASN A O 1
ATOM 711 N N . ALA A 1 97 ? 17.102 11.306 -5.634 1.00 89.56 97 ALA A N 1
ATOM 712 C CA . ALA A 1 97 ? 17.639 10.547 -6.761 1.00 89.56 97 ALA A CA 1
ATOM 713 C C . ALA A 1 97 ? 17.171 9.082 -6.725 1.00 89.56 97 ALA A C 1
ATOM 715 O O . ALA A 1 97 ? 16.585 8.604 -7.695 1.00 89.56 97 ALA A O 1
ATOM 716 N N . HIS A 1 98 ? 17.317 8.410 -5.580 1.00 91.56 98 HIS A N 1
ATOM 717 C CA . HIS A 1 98 ? 16.844 7.036 -5.389 1.00 91.56 98 HIS A CA 1
ATOM 718 C C . HIS A 1 98 ? 15.326 6.882 -5.573 1.00 91.56 98 HIS A C 1
ATOM 720 O O . HIS A 1 98 ? 14.869 5.883 -6.133 1.00 91.56 98 HIS A O 1
ATOM 726 N N . TRP A 1 99 ? 14.544 7.868 -5.124 1.00 90.50 99 TRP A N 1
ATOM 727 C CA . TRP A 1 99 ? 13.089 7.900 -5.277 1.00 90.50 99 TRP A CA 1
ATOM 728 C C . TRP A 1 99 ? 12.664 8.038 -6.744 1.00 90.50 99 TRP A C 1
ATOM 730 O O . TRP A 1 99 ? 11.758 7.334 -7.192 1.00 90.50 99 TRP A O 1
ATOM 740 N N . ARG A 1 100 ? 13.334 8.904 -7.521 1.00 92.00 100 ARG A N 1
ATOM 741 C CA . ARG A 1 100 ? 13.081 9.039 -8.967 1.00 92.00 100 ARG A CA 1
ATOM 742 C C . ARG A 1 100 ? 13.392 7.747 -9.717 1.00 92.00 100 ARG A C 1
ATOM 744 O O . ARG A 1 100 ? 12.547 7.295 -10.483 1.00 92.00 100 ARG A O 1
ATOM 751 N N . SER A 1 101 ? 14.550 7.139 -9.458 1.00 94.56 101 SER A N 1
ATOM 752 C CA . SER A 1 101 ? 14.927 5.868 -10.087 1.00 94.56 101 SER A CA 1
ATOM 753 C C . SER A 1 101 ? 13.936 4.752 -9.755 1.00 94.56 101 SER A C 1
ATOM 755 O O . SER A 1 101 ? 13.571 3.990 -10.643 1.00 94.56 101 SER A O 1
ATOM 757 N N . LEU A 1 102 ? 13.425 4.700 -8.515 1.00 94.50 102 LEU A N 1
ATOM 758 C CA . LEU A 1 102 ? 12.492 3.646 -8.090 1.00 94.50 102 LEU A CA 1
ATOM 759 C C . LEU A 1 102 ? 11.223 3.642 -8.926 1.00 94.50 102 LEU A C 1
ATOM 761 O O . LEU A 1 102 ? 10.766 2.582 -9.321 1.00 94.50 102 LEU A O 1
ATOM 765 N N . ARG A 1 103 ? 10.666 4.818 -9.222 1.00 92.62 103 ARG A N 1
ATOM 766 C CA . ARG A 1 103 ? 9.451 4.899 -10.039 1.00 92.62 103 ARG A CA 1
ATOM 767 C C . ARG A 1 103 ? 9.663 4.346 -11.444 1.00 92.62 103 ARG A C 1
ATOM 769 O O . ARG A 1 103 ? 8.804 3.622 -11.929 1.00 92.62 103 ARG A O 1
ATOM 776 N N . GLY A 1 104 ? 10.798 4.663 -12.070 1.00 93.12 104 GLY A N 1
ATOM 777 C CA . GLY A 1 104 ? 11.140 4.128 -13.389 1.00 93.12 104 GLY A CA 1
ATOM 778 C C . GLY A 1 104 ? 11.292 2.610 -13.357 1.00 93.12 104 GLY A C 1
ATOM 779 O O . GLY A 1 104 ? 10.682 1.912 -14.155 1.00 93.12 104 GLY A O 1
ATOM 780 N N . GLU A 1 105 ? 12.031 2.093 -12.378 1.00 95.88 105 GLU A N 1
ATOM 781 C CA . GLU A 1 105 ? 12.243 0.652 -12.213 1.00 95.88 105 GLU A CA 1
ATOM 782 C C . GLU A 1 105 ? 10.930 -0.097 -11.916 1.00 95.88 105 GLU A C 1
ATOM 784 O O . GLU A 1 105 ? 10.661 -1.131 -12.519 1.00 95.88 105 GLU A O 1
ATOM 789 N N . MET A 1 106 ? 10.066 0.450 -11.054 1.00 96.00 106 MET A N 1
ATOM 790 C CA . MET A 1 106 ? 8.738 -0.111 -10.779 1.00 96.00 106 MET A CA 1
ATOM 791 C C . MET A 1 106 ? 7.866 -0.156 -12.039 1.00 96.00 106 MET A C 1
ATOM 793 O O . MET A 1 106 ? 7.190 -1.154 -12.268 1.00 96.00 106 MET A O 1
ATOM 797 N N . MET A 1 107 ? 7.899 0.887 -12.875 1.00 93.62 107 MET A N 1
ATOM 798 C CA . MET A 1 107 ? 7.172 0.896 -14.149 1.00 93.62 107 MET A CA 1
ATOM 799 C C . MET A 1 107 ? 7.710 -0.149 -15.134 1.00 93.62 107 MET A C 1
ATOM 801 O O . MET A 1 107 ? 6.914 -0.785 -15.822 1.00 93.62 107 MET A O 1
ATOM 805 N N . SER A 1 108 ? 9.031 -0.344 -15.187 1.00 93.94 108 SER A N 1
ATOM 806 C CA . SER A 1 108 ? 9.667 -1.298 -16.105 1.00 93.94 108 SER A CA 1
ATOM 807 C C . SER A 1 108 ? 9.463 -2.759 -15.702 1.00 93.94 108 SER A C 1
ATOM 809 O O . SER A 1 108 ? 9.195 -3.587 -16.566 1.00 93.94 108 SER A O 1
ATOM 811 N N . TYR A 1 109 ? 9.590 -3.082 -14.411 1.00 96.31 109 TYR A N 1
ATOM 812 C CA . TYR A 1 109 ? 9.597 -4.471 -13.927 1.00 96.31 109 TYR A CA 1
ATOM 813 C C . TYR A 1 109 ? 8.266 -4.923 -13.309 1.00 96.31 109 TYR A C 1
ATOM 815 O O . TYR A 1 109 ? 7.920 -6.100 -13.375 1.00 96.31 109 TYR A O 1
ATOM 823 N N . ALA A 1 110 ? 7.504 -4.001 -12.714 1.00 95.62 110 ALA A N 1
ATOM 824 C CA . ALA A 1 110 ? 6.244 -4.282 -12.018 1.00 95.62 110 ALA A CA 1
ATOM 825 C C . ALA A 1 110 ? 5.030 -3.584 -12.670 1.00 95.62 110 ALA A C 1
ATOM 827 O O . ALA A 1 110 ? 3.996 -3.381 -12.027 1.00 95.62 110 ALA A O 1
ATOM 828 N N . GLY A 1 111 ? 5.151 -3.227 -13.955 1.00 93.06 111 GLY A N 1
ATOM 829 C CA . GLY A 1 111 ? 4.106 -2.604 -14.767 1.00 93.06 111 GLY A CA 1
ATOM 830 C C . GLY A 1 111 ? 2.992 -3.570 -15.199 1.00 93.06 111 GLY A C 1
ATOM 831 O O . GLY A 1 111 ? 2.605 -4.472 -14.454 1.00 93.06 111 GLY A O 1
ATOM 832 N N . ILE A 1 112 ? 2.446 -3.359 -16.404 1.00 93.38 112 ILE A N 1
ATOM 833 C CA . ILE A 1 112 ? 1.358 -4.181 -16.974 1.00 93.38 112 ILE A CA 1
ATOM 834 C C . ILE A 1 112 ? 1.835 -5.607 -17.259 1.00 93.38 112 ILE A C 1
ATOM 836 O O . ILE A 1 112 ? 1.192 -6.570 -16.852 1.00 93.38 112 ILE A O 1
ATOM 840 N N . VAL A 1 113 ? 2.962 -5.732 -17.961 1.00 94.62 113 VAL A N 1
ATOM 841 C CA . VAL A 1 113 ? 3.588 -7.019 -18.271 1.00 94.62 113 VAL A CA 1
ATOM 842 C C . VAL A 1 113 ? 4.649 -7.292 -17.218 1.00 94.62 113 VAL A C 1
ATOM 844 O O . VAL A 1 113 ? 5.442 -6.410 -16.893 1.00 94.62 113 VAL A O 1
ATOM 847 N N . ARG A 1 114 ? 4.639 -8.507 -16.671 1.00 96.69 114 ARG A N 1
ATOM 848 C CA . ARG A 1 114 ? 5.527 -8.930 -15.589 1.00 96.69 114 ARG A CA 1
ATOM 849 C C . ARG A 1 114 ? 6.094 -10.298 -15.915 1.00 96.69 114 ARG A C 1
ATOM 851 O O . ARG A 1 114 ? 5.395 -11.143 -16.470 1.00 96.69 114 ARG A O 1
ATOM 858 N N . THR A 1 115 ? 7.343 -10.508 -15.536 1.00 98.06 115 THR A N 1
ATOM 859 C CA . THR A 1 115 ? 8.018 -11.803 -15.601 1.00 98.06 115 THR A CA 1
ATOM 860 C C . THR A 1 115 ? 8.584 -12.119 -14.227 1.00 98.06 115 THR A C 1
ATOM 862 O O . THR A 1 115 ? 8.893 -11.207 -13.462 1.00 98.06 115 THR A O 1
ATOM 865 N N . GLU A 1 116 ? 8.716 -13.402 -13.907 1.00 98.31 116 GLU A N 1
ATOM 866 C CA . GLU A 1 116 ? 9.319 -13.851 -12.648 1.00 98.31 116 GLU A CA 1
ATOM 867 C C . GLU A 1 116 ? 10.722 -13.258 -12.462 1.00 98.31 116 GLU A C 1
ATOM 869 O O . GLU A 1 116 ? 10.951 -12.536 -11.495 1.00 98.31 116 GLU A O 1
ATOM 874 N N . ALA A 1 117 ? 11.598 -13.420 -13.459 1.00 97.94 117 ALA A N 1
ATOM 875 C CA . ALA A 1 117 ? 12.945 -12.845 -13.450 1.00 97.94 117 ALA A CA 1
ATOM 876 C C . ALA A 1 117 ? 12.942 -11.318 -13.240 1.00 97.94 117 ALA A C 1
ATOM 878 O O . ALA A 1 117 ? 13.698 -10.795 -12.428 1.00 97.94 117 ALA A O 1
ATOM 879 N N . GLY A 1 118 ? 12.041 -10.589 -13.911 1.00 97.75 118 GLY A N 1
ATOM 880 C CA . GLY A 1 118 ? 11.942 -9.139 -13.741 1.00 97.75 118 GLY A CA 1
ATOM 881 C C . GLY A 1 118 ? 11.479 -8.727 -12.338 1.00 97.75 118 GLY A C 1
ATOM 882 O O . GLY A 1 118 ? 11.948 -7.724 -11.799 1.00 97.75 118 GLY A O 1
ATOM 883 N N . LEU A 1 119 ? 10.580 -9.505 -11.726 1.00 98.12 119 LEU A N 1
ATOM 884 C CA . LEU A 1 119 ? 10.135 -9.289 -10.348 1.00 98.12 119 LEU A CA 1
ATOM 885 C C . LEU A 1 119 ? 11.241 -9.609 -9.328 1.00 98.12 119 LEU A C 1
ATOM 887 O O . LEU A 1 119 ? 11.371 -8.898 -8.328 1.00 98.12 119 LEU A O 1
ATOM 891 N N . GLU A 1 120 ? 12.062 -10.625 -9.584 1.00 98.19 120 GLU A N 1
ATOM 892 C CA . GLU A 1 120 ? 13.241 -10.934 -8.769 1.00 98.19 120 GLU A CA 1
ATOM 893 C C . GLU A 1 120 ? 14.287 -9.814 -8.838 1.00 98.19 120 GLU A C 1
ATOM 895 O O . GLU A 1 120 ? 14.763 -9.350 -7.795 1.00 98.19 120 GLU A O 1
ATOM 900 N N . ASP A 1 121 ? 14.582 -9.310 -10.039 1.00 96.88 121 ASP A N 1
ATOM 901 C CA . ASP A 1 121 ? 15.525 -8.208 -10.252 1.00 96.88 121 ASP A CA 1
ATOM 902 C C . ASP A 1 121 ? 15.114 -6.953 -9.467 1.00 96.88 121 ASP A C 1
ATOM 904 O O . ASP A 1 121 ? 15.905 -6.378 -8.706 1.00 96.88 121 ASP A O 1
ATOM 908 N N . ILE A 1 122 ? 13.850 -6.527 -9.593 1.00 97.56 122 ILE A N 1
ATOM 909 C CA . ILE A 1 122 ? 13.363 -5.340 -8.879 1.00 97.56 122 ILE A CA 1
ATOM 910 C C . ILE A 1 122 ? 13.313 -5.555 -7.366 1.00 97.56 122 ILE A C 1
ATOM 912 O O . ILE A 1 122 ? 13.614 -4.629 -6.606 1.00 97.56 122 ILE A O 1
ATOM 916 N N . LEU A 1 123 ? 13.006 -6.769 -6.901 1.00 97.69 123 LEU A N 1
ATOM 917 C CA . LEU A 1 123 ? 13.036 -7.093 -5.479 1.00 97.69 123 LEU A CA 1
ATOM 918 C C . LEU A 1 123 ? 14.452 -6.916 -4.910 1.00 97.69 123 LEU A C 1
ATOM 920 O O . LEU A 1 123 ? 14.623 -6.253 -3.879 1.00 97.69 123 LEU A O 1
ATOM 924 N N . GLN A 1 124 ? 15.476 -7.425 -5.601 1.00 96.88 124 GLN A N 1
ATOM 925 C CA . GLN A 1 124 ? 16.875 -7.248 -5.201 1.00 96.88 124 GLN A CA 1
ATOM 926 C C . GLN A 1 124 ? 17.285 -5.767 -5.189 1.00 96.88 124 GLN A C 1
ATOM 928 O O . GLN A 1 124 ? 17.917 -5.299 -4.230 1.00 96.88 124 GLN A O 1
ATOM 933 N N . LEU A 1 125 ? 16.885 -4.994 -6.207 1.00 95.75 125 LEU A N 1
ATOM 934 C CA . LEU A 1 125 ? 17.138 -3.550 -6.277 1.00 95.75 125 LEU A CA 1
ATOM 935 C C . LEU A 1 125 ? 16.499 -2.796 -5.102 1.00 95.75 125 LEU A C 1
ATOM 937 O O . LEU A 1 125 ? 17.167 -1.977 -4.457 1.00 95.75 125 LEU A O 1
ATOM 941 N N . ILE A 1 126 ? 15.238 -3.097 -4.776 1.00 96.12 126 ILE A N 1
ATOM 942 C CA . ILE A 1 126 ? 14.521 -2.510 -3.635 1.00 96.12 126 ILE A CA 1
ATOM 943 C C . ILE A 1 126 ? 15.228 -2.854 -2.324 1.00 96.12 126 ILE A C 1
ATOM 945 O O . ILE A 1 126 ? 15.459 -1.963 -1.500 1.00 96.12 126 ILE A O 1
ATOM 949 N N . MET A 1 127 ? 15.622 -4.114 -2.121 1.00 95.25 127 MET A N 1
ATOM 950 C CA . MET A 1 127 ? 16.329 -4.540 -0.910 1.00 95.25 127 MET A CA 1
ATOM 951 C C . MET A 1 127 ? 17.671 -3.816 -0.744 1.00 95.25 127 MET A C 1
ATOM 953 O O . MET A 1 127 ? 17.967 -3.286 0.336 1.00 95.25 127 MET A O 1
ATOM 957 N N . LYS A 1 128 ? 18.460 -3.714 -1.820 1.00 93.94 128 LYS A N 1
ATOM 958 C CA . LYS A 1 128 ? 19.730 -2.974 -1.826 1.00 93.94 128 LYS A CA 1
ATOM 959 C C . LYS A 1 128 ? 19.511 -1.496 -1.500 1.00 93.94 128 LYS A C 1
ATOM 961 O O . LYS A 1 128 ? 20.213 -0.934 -0.655 1.00 93.94 128 LYS A O 1
ATOM 966 N N . ARG A 1 129 ? 18.499 -0.873 -2.107 1.00 93.44 129 ARG A N 1
ATOM 967 C CA . ARG A 1 129 ? 18.139 0.531 -1.866 1.00 93.44 129 ARG A CA 1
ATOM 968 C C . ARG A 1 129 ? 17.667 0.769 -0.438 1.00 93.44 129 ARG A C 1
ATOM 970 O O . ARG A 1 129 ? 18.112 1.729 0.180 1.00 93.44 129 ARG A O 1
ATOM 977 N N . LYS A 1 130 ? 16.849 -0.124 0.127 1.00 90.75 130 LYS A N 1
ATOM 978 C CA . LYS A 1 130 ? 16.416 -0.076 1.534 1.00 90.75 130 LYS A CA 1
ATOM 979 C C . LYS A 1 130 ? 17.616 -0.065 2.483 1.00 90.75 130 LYS A C 1
ATOM 981 O O . LYS A 1 130 ? 17.635 0.726 3.424 1.00 90.75 130 LYS A O 1
ATOM 986 N N . LYS A 1 131 ? 18.634 -0.897 2.228 1.00 89.50 131 LYS A N 1
ATOM 987 C CA . LYS A 1 131 ? 19.874 -0.923 3.025 1.00 89.50 131 LYS A CA 1
ATOM 988 C C . LYS A 1 131 ? 20.642 0.400 2.931 1.00 89.50 131 LYS A C 1
ATOM 990 O O . LYS A 1 131 ? 21.049 0.931 3.959 1.00 89.50 131 LYS A O 1
ATOM 995 N N . LEU A 1 132 ? 20.792 0.955 1.728 1.00 88.19 132 LEU A N 1
ATOM 996 C CA . LEU A 1 132 ? 21.466 2.243 1.514 1.00 88.19 132 LEU A CA 1
ATOM 997 C C . LEU A 1 132 ? 20.714 3.411 2.162 1.00 88.19 132 LEU A C 1
ATOM 999 O O . LEU A 1 132 ? 21.319 4.226 2.852 1.00 88.19 132 LEU A O 1
ATOM 1003 N N . LEU A 1 133 ? 19.392 3.474 1.994 1.00 86.88 133 LEU A N 1
ATOM 1004 C CA . LEU A 1 133 ? 18.568 4.541 2.560 1.00 86.88 133 LEU A CA 1
ATOM 1005 C C . LEU A 1 133 ? 18.583 4.528 4.089 1.00 86.88 133 LEU A C 1
ATOM 1007 O O . LEU A 1 133 ? 18.620 5.599 4.682 1.00 86.88 133 LEU A O 1
ATOM 1011 N N . LYS A 1 134 ? 18.649 3.354 4.735 1.00 84.19 134 LYS A N 1
ATOM 1012 C CA . LYS A 1 134 ? 18.860 3.272 6.192 1.00 84.19 134 LYS A CA 1
ATOM 1013 C C . LYS A 1 134 ? 20.149 3.978 6.635 1.00 84.19 134 LYS A C 1
ATOM 1015 O O . LYS A 1 134 ? 20.149 4.642 7.664 1.00 84.19 134 LYS A O 1
ATOM 1020 N N . ILE A 1 135 ? 21.225 3.867 5.854 1.00 82.50 135 ILE A N 1
ATOM 1021 C CA . ILE A 1 135 ? 22.508 4.527 6.144 1.00 82.50 135 ILE A CA 1
ATOM 1022 C C . ILE A 1 135 ? 22.404 6.039 5.899 1.00 82.50 135 ILE A C 1
ATOM 1024 O O . ILE A 1 135 ? 22.842 6.831 6.729 1.00 82.50 135 ILE A O 1
ATOM 1028 N N . ILE A 1 136 ? 21.797 6.446 4.778 1.00 76.94 136 ILE A N 1
ATOM 1029 C CA . ILE A 1 136 ? 21.665 7.861 4.390 1.00 76.94 136 ILE A CA 1
ATOM 1030 C C . ILE A 1 136 ? 20.768 8.616 5.375 1.00 76.94 136 ILE A C 1
ATOM 1032 O O . ILE A 1 136 ? 21.130 9.694 5.847 1.00 76.94 136 ILE A O 1
ATOM 1036 N N . ILE A 1 137 ? 19.610 8.045 5.705 1.00 73.50 137 ILE A N 1
ATOM 1037 C CA . ILE A 1 137 ? 18.657 8.640 6.642 1.00 73.50 137 ILE A CA 1
ATOM 1038 C C . ILE A 1 137 ? 19.243 8.621 8.061 1.00 73.50 137 ILE A C 1
ATOM 1040 O O . ILE A 1 137 ? 18.925 9.491 8.859 1.00 73.50 137 ILE A O 1
ATOM 1044 N N . GLY A 1 138 ? 20.167 7.710 8.382 1.00 63.78 138 GLY A N 1
ATOM 1045 C CA . GLY A 1 138 ? 20.585 7.492 9.764 1.00 63.78 138 GLY A CA 1
ATOM 1046 C C . GLY A 1 138 ? 19.407 6.988 10.603 1.00 63.78 138 GLY A C 1
ATOM 1047 O O . GLY A 1 138 ? 18.266 6.932 10.145 1.00 63.78 138 GLY A O 1
ATOM 1048 N N . SER A 1 139 ? 19.645 6.604 11.850 1.00 53.91 139 SER A N 1
ATOM 1049 C CA . SER A 1 139 ? 18.635 6.011 12.743 1.00 53.91 139 SER A CA 1
ATOM 1050 C C . SER A 1 139 ? 17.482 6.957 13.157 1.00 53.91 139 SER A C 1
ATOM 1052 O O . SER A 1 139 ? 16.837 6.725 14.170 1.00 53.91 139 SER A O 1
ATOM 1054 N N . ILE A 1 140 ? 17.174 7.998 12.376 1.00 48.62 140 ILE A N 1
ATOM 1055 C CA . ILE A 1 140 ? 16.091 8.971 12.596 1.00 48.62 140 ILE A CA 1
ATOM 1056 C C . ILE A 1 140 ? 14.697 8.327 12.474 1.00 48.62 140 ILE A C 1
ATOM 1058 O O . ILE A 1 140 ? 13.728 8.843 13.012 1.00 48.62 140 ILE A O 1
ATOM 1062 N N . VAL A 1 141 ? 14.575 7.172 11.810 1.00 48.09 141 VAL A N 1
ATOM 1063 C CA . VAL A 1 141 ? 13.292 6.446 11.659 1.00 48.09 141 VAL A CA 1
ATOM 1064 C C . VAL A 1 141 ? 13.154 5.302 12.673 1.00 48.09 141 VAL A C 1
ATOM 1066 O O . VAL A 1 141 ? 12.130 4.622 12.719 1.00 48.09 141 VAL A O 1
ATOM 1069 N N . LEU A 1 142 ? 14.164 5.092 13.527 1.00 42.56 142 LEU A N 1
ATOM 1070 C CA . LEU A 1 142 ? 14.063 4.112 14.605 1.00 42.56 142 LEU A CA 1
ATOM 1071 C C . LEU A 1 142 ? 12.876 4.398 15.546 1.00 42.56 142 LEU A C 1
ATOM 1073 O O . LEU A 1 142 ? 12.210 3.432 15.890 1.00 42.56 142 LEU A O 1
ATOM 1077 N N . PRO A 1 143 ? 12.507 5.656 15.878 1.00 43.78 143 PRO A N 1
ATOM 1078 C CA . PRO A 1 143 ? 11.340 5.926 16.715 1.00 43.78 143 PRO A CA 1
ATOM 1079 C C . PRO A 1 143 ? 10.023 5.502 16.063 1.00 43.78 143 PRO A C 1
ATOM 1081 O O . PRO A 1 143 ? 9.197 4.916 16.737 1.00 43.78 143 PRO A O 1
ATOM 1084 N N . VAL A 1 144 ? 9.830 5.710 14.754 1.00 44.00 144 VAL A N 1
ATOM 1085 C CA . VAL A 1 144 ? 8.582 5.324 14.057 1.00 44.00 144 VAL A CA 1
ATOM 1086 C C . VAL A 1 144 ? 8.437 3.799 13.977 1.00 44.00 144 VAL A C 1
ATOM 1088 O O . VAL A 1 144 ? 7.345 3.260 14.139 1.00 44.00 144 VAL A O 1
ATOM 1091 N N . ILE A 1 145 ? 9.548 3.085 13.773 1.00 46.00 145 ILE A N 1
ATOM 1092 C CA . ILE A 1 145 ? 9.560 1.616 13.725 1.00 46.00 145 ILE A CA 1
ATOM 1093 C C . ILE A 1 145 ? 9.444 1.016 15.136 1.00 46.00 145 ILE A C 1
ATOM 1095 O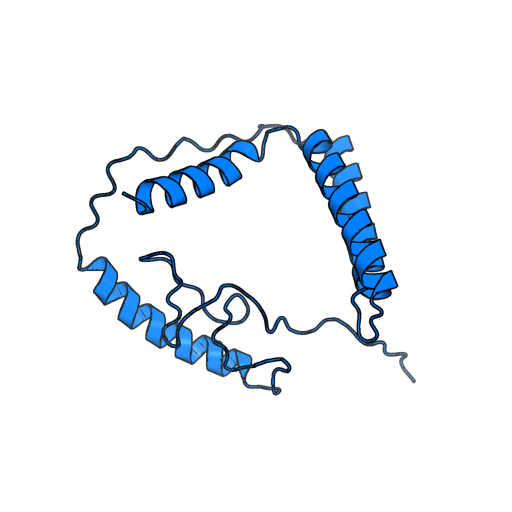 O . ILE A 1 145 ? 8.713 0.046 15.315 1.00 46.00 145 ILE A O 1
ATOM 1099 N N . LEU A 1 146 ? 10.115 1.597 16.137 1.00 42.28 146 LEU A N 1
ATOM 1100 C CA . LEU A 1 146 ? 10.026 1.177 17.539 1.00 42.28 146 LEU A CA 1
ATOM 1101 C C . LEU A 1 146 ? 8.667 1.519 18.157 1.00 42.28 146 LEU A C 1
ATOM 1103 O O . LEU A 1 146 ? 8.193 0.746 18.975 1.00 42.28 146 LEU A O 1
ATOM 1107 N N . LEU A 1 147 ? 8.013 2.609 17.740 1.00 45.31 147 LEU A N 1
ATOM 1108 C CA . LEU A 1 147 ? 6.650 2.949 18.153 1.00 45.31 147 LEU A CA 1
ATOM 1109 C C . LEU A 1 147 ? 5.655 1.910 17.624 1.00 45.31 147 LEU A C 1
ATOM 1111 O O . LEU A 1 147 ? 4.848 1.404 18.394 1.00 45.31 147 LEU A O 1
ATOM 1115 N N . ASN A 1 148 ? 5.773 1.506 16.352 1.00 43.66 148 ASN A N 1
ATOM 1116 C CA . ASN A 1 148 ? 4.977 0.397 15.817 1.00 43.66 148 ASN A CA 1
ATOM 1117 C C . ASN A 1 148 ? 5.274 -0.925 16.539 1.00 43.66 148 ASN A C 1
ATOM 1119 O O . ASN A 1 148 ? 4.348 -1.670 16.834 1.00 43.66 148 ASN A O 1
ATOM 1123 N N . TYR A 1 149 ? 6.538 -1.212 16.865 1.00 44.50 149 TYR A N 1
ATOM 1124 C CA . TYR A 1 149 ? 6.902 -2.434 17.587 1.00 44.50 149 TYR 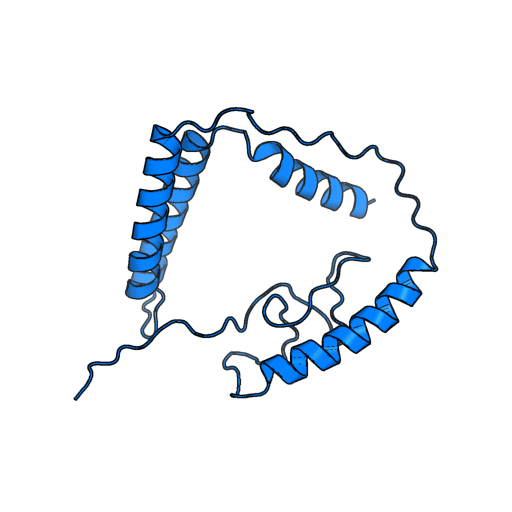A CA 1
ATOM 1125 C C . TYR A 1 149 ? 6.383 -2.431 19.037 1.00 44.50 149 TYR A C 1
ATOM 1127 O O . TYR A 1 149 ? 5.845 -3.431 19.490 1.00 44.50 149 TYR A O 1
ATOM 1135 N N . ALA A 1 150 ? 6.466 -1.300 19.745 1.00 41.31 150 ALA A N 1
ATOM 1136 C CA . ALA A 1 150 ? 5.974 -1.146 21.114 1.00 41.31 150 ALA A CA 1
ATOM 1137 C C . ALA A 1 150 ? 4.440 -1.217 21.198 1.00 41.31 150 ALA A C 1
ATOM 1139 O O . ALA A 1 150 ? 3.919 -1.866 22.100 1.00 41.31 150 ALA A O 1
ATOM 1140 N N . ILE A 1 151 ? 3.723 -0.619 20.236 1.00 49.22 151 ILE A N 1
ATOM 1141 C CA . ILE A 1 151 ? 2.258 -0.721 20.124 1.00 49.22 151 ILE A CA 1
ATOM 1142 C C . ILE A 1 151 ? 1.832 -2.162 19.801 1.00 49.22 151 ILE A C 1
ATOM 1144 O O . ILE A 1 151 ? 0.867 -2.660 20.371 1.00 49.22 151 ILE A O 1
ATOM 1148 N N . LEU A 1 152 ? 2.554 -2.857 18.916 1.00 44.59 152 LEU A N 1
ATOM 1149 C CA . LEU A 1 152 ? 2.263 -4.258 18.590 1.00 44.59 152 LEU A CA 1
ATOM 1150 C C . LEU A 1 152 ? 2.572 -5.202 19.765 1.00 44.59 152 LEU A C 1
ATOM 1152 O O . LEU A 1 152 ? 1.814 -6.139 20.002 1.00 44.59 152 LEU A O 1
ATOM 1156 N N . SER A 1 153 ? 3.639 -4.951 20.528 1.00 40.16 153 SER A N 1
ATOM 1157 C CA . SER A 1 153 ? 4.013 -5.763 21.695 1.00 40.16 153 SER A CA 1
ATOM 1158 C C . SER A 1 153 ? 3.123 -5.530 22.921 1.00 40.16 153 SER A C 1
ATOM 1160 O O . SER A 1 153 ? 2.893 -6.476 23.669 1.00 40.16 153 SER A O 1
ATOM 1162 N N . SER A 1 154 ? 2.577 -4.326 23.128 1.00 41.19 154 SER A N 1
ATOM 1163 C CA . SER A 1 154 ? 1.625 -4.064 24.222 1.00 41.19 154 SER A CA 1
ATOM 1164 C C . SER A 1 154 ? 0.214 -4.597 23.949 1.00 41.19 154 SER A C 1
ATOM 1166 O O . SER A 1 154 ? -0.593 -4.679 24.869 1.00 41.19 154 SER A O 1
ATOM 1168 N N . MET A 1 155 ? -0.083 -4.997 22.708 1.00 41.78 155 MET A N 1
ATOM 1169 C CA . MET A 1 155 ? -1.351 -5.625 22.319 1.00 41.78 155 MET A CA 1
ATOM 1170 C C . MET A 1 155 ? -1.328 -7.162 22.317 1.00 41.78 155 MET A C 1
ATOM 1172 O O . MET A 1 155 ? -2.372 -7.776 22.092 1.00 41.78 155 MET A O 1
ATOM 1176 N N . GLN A 1 156 ? -0.168 -7.783 22.559 1.00 39.88 156 GLN A N 1
ATOM 1177 C CA . GLN A 1 156 ? -0.015 -9.240 22.695 1.00 39.88 156 GLN A CA 1
ATOM 1178 C C . GLN A 1 156 ? -0.055 -9.738 24.154 1.00 39.88 156 GLN A C 1
ATOM 1180 O O . GLN A 1 156 ? 0.049 -10.945 24.367 1.00 39.88 156 GLN A O 1
ATOM 1185 N N . ASN A 1 157 ? -0.238 -8.840 25.131 1.00 37.22 157 ASN A N 1
ATOM 1186 C CA . ASN A 1 157 ? -0.459 -9.159 26.547 1.00 37.22 157 ASN A CA 1
ATOM 1187 C C . ASN A 1 157 ? -1.902 -8.866 26.973 1.00 37.22 157 ASN A C 1
ATOM 1189 O O . ASN A 1 157 ? -2.464 -7.850 26.503 1.00 37.22 157 ASN A O 1
#

Secondary structure (DSSP, 8-state):
--------------EE--TT-B-SSTT-B--GGGEE-STTTTSPPTTHHHHHHHHHHHHHHHHHHHHHTSPP---SPPPPP---SS--HHHHHHHHHHHHHHHHHHHHHSSSS--HHHHHHHHHHHHHHHHHHHHHHGGGGHHHHHHHHHHHHHT--

Sequence (157 aa):
MIPVVPAAHYQCGGILTDVNGRTDLKRLYAIGEVAFTGLHGANRLASNSLLEAVVMAANAARCSLQDIATSSKFTDPIPAWSSPSEVNARRASQINAHWRSLRGEMMSYAGIVRTEAGLEDILQLIMKRKKLLKIIIGSIVLPVILLNYAILSSMQN

Radius of gyration: 20.28 Å; chains: 1; bounding box: 44×34×63 Å